Protein AF-A0A5E4MLE7-F1 (afdb_monomer)

Foldseek 3Di:
DDDDPDDPPDDPPPPPPPPPPDDFQCPVPPVVQLVCLVVQNHPALVNCVVVVVDPDDQADPLGHGRGSQCQQVPPPDPDHHHPVNSVVSPDGPD

Secondary structure (DSSP, 8-state):
----------------------PPTTTTS-HHHHHHHHTT-SS-HHHHHHTTS--S--B-TTSSB--HHHHHH-TT-SS---HHHHHHHH----

pLDDT: mean 71.47, std 14.63, range [38.66, 89.62]

Radius of gyration: 26.64 Å; Cα contacts (8 Å, |Δi|>4): 75; chains: 1; bounding box: 31×22×96 Å

Sequence (94 aa):
MESNPNLTVGYIEDDQISPAEHLPAGYNVDWRTLNRLRTGVGRSKDNLKKWGVIQRDTKCDCGDEHTVSHLLICPDCPTTCTTSDLLTVTKKCN

Mean predicted aligned error: 14.86 Å

Solvent-accessible surface area (backbone atoms only — not comparable to full-atom values): 6121 Å² total; per-residue (Å²): 139,86,81,82,94,78,80,81,80,71,78,77,75,82,72,82,75,67,82,82,76,74,73,57,58,48,64,94,42,64,61,66,58,56,51,22,50,75,71,61,64,35,99,20,45,46,51,34,37,75,71,65,77,40,89,69,82,36,57,34,96,84,69,48,67,24,36,51,71,38,63,33,67,43,88,81,48,96,66,79,45,46,72,67,52,59,51,59,41,62,46,69,84,126

Structure (mmCIF, N/CA/C/O backbone):
data_AF-A0A5E4MLE7-F1
#
_entry.id   AF-A0A5E4MLE7-F1
#
loop_
_atom_site.group_PDB
_atom_site.id
_atom_site.type_symbol
_atom_site.label_atom_id
_atom_site.label_alt_id
_atom_site.label_comp_id
_atom_site.label_asym_id
_atom_site.label_entity_id
_atom_site.label_seq_id
_atom_site.pdbx_PDB_ins_code
_atom_site.Cartn_x
_atom_site.Cartn_y
_atom_site.Cartn_z
_atom_site.occupancy
_atom_site.B_iso_or_equiv
_atom_site.auth_seq_id
_atom_site.auth_comp_id
_atom_site.auth_asym_id
_atom_site.auth_atom_id
_atom_si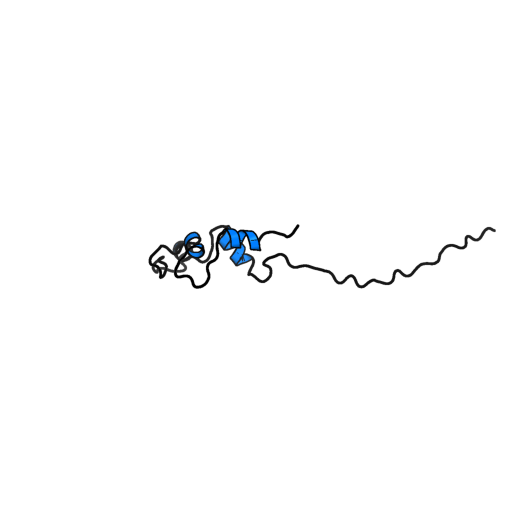te.pdbx_PDB_model_num
ATOM 1 N N . MET A 1 1 ? 15.112 10.294 -80.591 1.00 41.16 1 MET A N 1
ATOM 2 C CA . MET A 1 1 ? 14.148 9.425 -79.885 1.00 41.16 1 MET A CA 1
ATOM 3 C C . MET A 1 1 ? 14.962 8.581 -78.929 1.00 41.16 1 MET A C 1
ATOM 5 O O . MET A 1 1 ? 15.421 7.516 -79.309 1.00 41.16 1 MET A O 1
ATOM 9 N N . GLU A 1 2 ? 15.256 9.115 -77.750 1.00 38.66 2 GLU A N 1
ATOM 10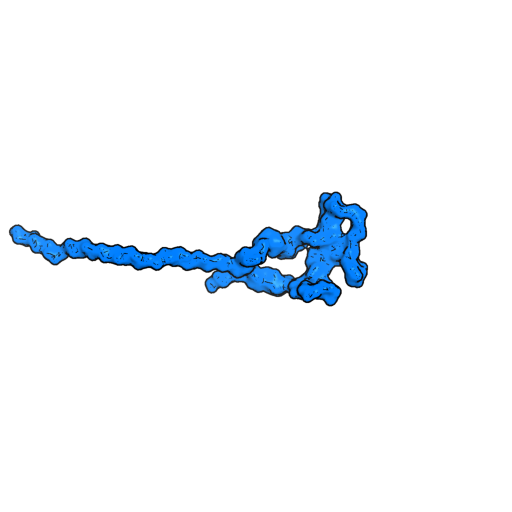 C CA . GLU A 1 2 ? 16.002 8.381 -76.727 1.00 38.66 2 GLU A CA 1
ATOM 11 C C . GLU A 1 2 ? 14.994 7.911 -75.680 1.00 38.66 2 GLU A C 1
ATOM 13 O O . GLU A 1 2 ? 14.406 8.713 -74.957 1.00 38.66 2 GLU A O 1
ATOM 18 N N . SER A 1 3 ? 14.720 6.610 -75.676 1.00 44.12 3 SER A N 1
ATOM 19 C CA . SER A 1 3 ? 13.858 5.955 -74.696 1.00 44.12 3 SER A CA 1
ATOM 20 C C . SER A 1 3 ? 14.734 5.477 -73.539 1.00 44.12 3 SER A C 1
ATOM 22 O O . SER A 1 3 ? 15.563 4.589 -73.714 1.00 44.12 3 SER A O 1
ATOM 24 N N . ASN A 1 4 ? 14.580 6.100 -72.372 1.00 49.72 4 ASN A N 1
ATOM 25 C CA . ASN A 1 4 ? 15.312 5.782 -71.146 1.00 49.72 4 ASN A CA 1
ATOM 26 C C . ASN A 1 4 ? 14.833 4.433 -70.551 1.00 49.72 4 ASN A C 1
ATOM 28 O O . ASN A 1 4 ? 13.644 4.317 -70.243 1.00 49.72 4 ASN A O 1
ATOM 32 N N . PRO A 1 5 ? 15.700 3.417 -70.368 1.00 52.03 5 PRO A N 1
ATOM 33 C CA . PRO A 1 5 ? 15.303 2.086 -69.913 1.00 52.03 5 PRO A CA 1
ATOM 34 C C . PRO A 1 5 ? 15.434 1.927 -68.390 1.00 52.03 5 PRO A C 1
ATOM 36 O O . PRO A 1 5 ? 16.148 1.047 -67.915 1.00 52.03 5 PRO A O 1
ATOM 39 N N . ASN A 1 6 ? 14.777 2.774 -67.597 1.00 51.47 6 ASN A N 1
ATOM 40 C CA . ASN A 1 6 ? 14.794 2.588 -66.144 1.00 51.47 6 ASN A CA 1
ATOM 41 C C . ASN A 1 6 ? 13.479 2.990 -65.478 1.00 51.47 6 ASN A C 1
ATOM 43 O O . ASN A 1 6 ? 13.340 4.075 -64.924 1.00 51.47 6 ASN A O 1
ATOM 47 N N . LEU A 1 7 ? 12.507 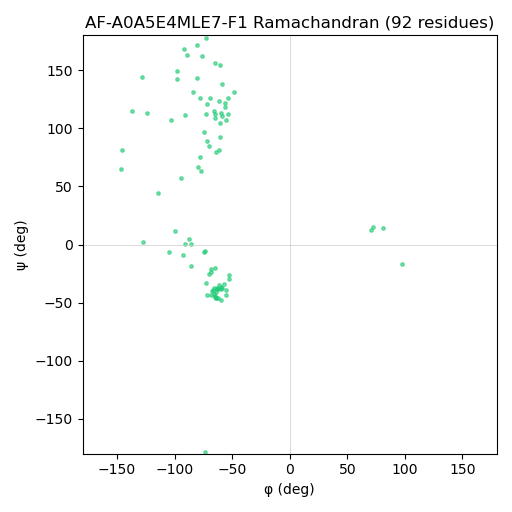2.079 -65.529 1.00 44.69 7 LEU A N 1
ATOM 48 C CA . LEU A 1 7 ? 11.398 2.068 -64.580 1.00 44.69 7 LEU A CA 1
ATOM 49 C C . LEU A 1 7 ? 10.975 0.617 -64.309 1.00 44.69 7 LEU A C 1
ATOM 51 O O . LEU A 1 7 ? 9.879 0.183 -64.648 1.00 44.69 7 LEU A O 1
ATOM 55 N N . THR A 1 8 ? 11.864 -0.169 -63.702 1.00 46.25 8 THR A N 1
ATOM 56 C CA . THR A 1 8 ? 11.412 -1.329 -62.928 1.00 46.25 8 THR A CA 1
ATOM 57 C C . THR A 1 8 ? 10.822 -0.788 -61.637 1.00 46.25 8 THR A C 1
ATOM 59 O O . THR A 1 8 ? 11.546 -0.467 -60.695 1.00 46.25 8 THR A O 1
ATOM 62 N N . VAL A 1 9 ? 9.498 -0.636 -61.626 1.00 47.53 9 VAL A N 1
ATOM 63 C CA . VAL A 1 9 ? 8.712 -0.513 -60.398 1.00 47.53 9 VAL A CA 1
ATOM 64 C C . VAL A 1 9 ? 8.942 -1.806 -59.620 1.00 47.53 9 VAL A C 1
ATOM 66 O O . VAL A 1 9 ? 8.317 -2.829 -59.889 1.00 47.53 9 VAL A O 1
ATOM 69 N N . GLY A 1 10 ? 9.932 -1.784 -58.730 1.00 45.44 10 GLY A N 1
ATOM 70 C CA . GLY A 1 10 ? 10.136 -2.838 -57.753 1.00 45.44 10 GLY A CA 1
ATOM 71 C C . GLY A 1 10 ? 8.945 -2.822 -56.811 1.00 45.44 10 GLY A C 1
ATOM 72 O O . GLY A 1 10 ? 8.726 -1.836 -56.109 1.00 45.44 10 GLY A O 1
ATOM 73 N N . TYR A 1 11 ? 8.158 -3.892 -56.833 1.00 43.53 11 TYR A N 1
ATOM 74 C CA . TYR A 1 11 ? 7.251 -4.203 -55.742 1.00 43.53 11 TYR A CA 1
ATOM 75 C C . TYR A 1 11 ? 8.117 -4.345 -54.489 1.00 43.53 11 TYR A C 1
ATOM 77 O O . TYR A 1 11 ? 8.941 -5.253 -54.407 1.00 43.53 11 TYR A O 1
ATOM 85 N N . ILE A 1 12 ? 7.994 -3.396 -53.563 1.00 60.56 12 ILE A N 1
ATOM 86 C CA . ILE A 1 12 ? 8.507 -3.564 -52.207 1.00 60.56 12 ILE A CA 1
ATOM 87 C C . ILE A 1 12 ? 7.663 -4.703 -51.640 1.00 60.56 12 ILE A C 1
ATOM 89 O O . ILE A 1 12 ? 6.455 -4.541 -51.481 1.00 60.56 12 ILE A O 1
ATOM 93 N N . GLU A 1 13 ? 8.261 -5.881 -51.464 1.00 55.62 13 GLU A N 1
ATOM 94 C CA . GLU A 1 13 ? 7.618 -6.959 -50.721 1.00 55.62 13 GLU A CA 1
ATOM 95 C C . GLU A 1 13 ? 7.294 -6.386 -49.340 1.00 55.62 13 GLU A C 1
ATOM 97 O O . GLU A 1 13 ? 8.194 -5.891 -48.659 1.00 55.62 13 GLU A O 1
ATOM 102 N N . ASP A 1 14 ? 6.001 -6.351 -48.998 1.00 53.78 14 ASP A N 1
ATOM 103 C CA . ASP A 1 14 ? 5.487 -5.932 -47.694 1.00 53.78 14 ASP A CA 1
ATOM 104 C C . ASP A 1 14 ? 6.049 -6.882 -46.635 1.00 53.78 14 ASP A C 1
ATOM 106 O O . ASP A 1 14 ? 5.412 -7.860 -46.224 1.00 53.78 14 ASP A O 1
ATOM 110 N N . ASP A 1 15 ? 7.285 -6.598 -46.232 1.00 59.31 15 ASP A N 1
ATOM 111 C CA . ASP A 1 15 ? 7.939 -7.183 -45.086 1.00 59.31 15 ASP A CA 1
ATOM 112 C C . ASP A 1 15 ? 6.976 -6.951 -43.927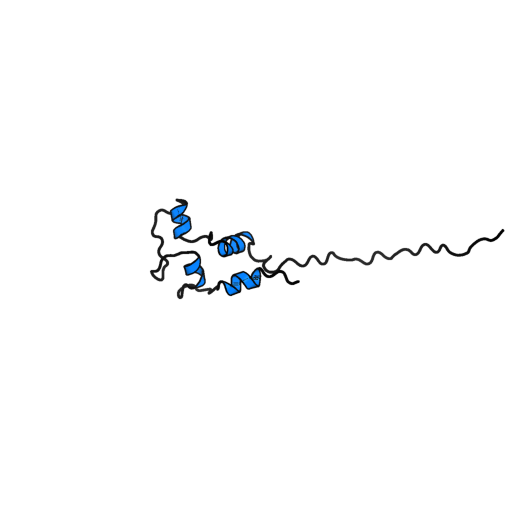 1.00 59.31 15 ASP A C 1
ATOM 114 O O . ASP A 1 15 ? 6.646 -5.814 -43.573 1.00 59.31 15 ASP A O 1
ATOM 118 N N . GLN A 1 16 ? 6.418 -8.051 -43.428 1.00 60.22 16 GLN A N 1
ATOM 119 C CA . GLN A 1 16 ? 5.449 -8.086 -42.347 1.00 60.22 16 GLN A CA 1
ATOM 120 C C . GLN A 1 16 ? 6.131 -7.555 -41.082 1.00 60.22 16 GLN A C 1
ATOM 122 O O . GLN A 1 16 ? 6.559 -8.321 -40.220 1.00 60.22 16 GLN A O 1
ATOM 127 N N . ILE A 1 17 ? 6.246 -6.233 -40.957 1.00 61.84 17 ILE A N 1
ATOM 128 C CA . ILE A 1 17 ? 6.612 -5.568 -39.715 1.00 61.84 17 ILE A CA 1
ATOM 129 C C . ILE A 1 17 ? 5.400 -5.744 -38.808 1.00 61.84 17 ILE A C 1
ATOM 131 O O . ILE A 1 17 ? 4.506 -4.900 -38.742 1.00 61.84 17 ILE A O 1
ATOM 135 N N . SER A 1 18 ? 5.339 -6.886 -38.124 1.00 61.22 18 SER A N 1
ATOM 136 C CA . SER A 1 18 ? 4.470 -7.031 -36.967 1.00 61.22 18 SER A CA 1
ATOM 137 C C . SER A 1 18 ? 4.808 -5.875 -36.027 1.00 61.22 18 SER A C 1
ATOM 139 O O . SER A 1 18 ? 5.994 -5.725 -35.706 1.00 61.22 18 SER A O 1
ATOM 141 N N . PRO A 1 19 ? 3.841 -5.051 -35.590 1.00 59.91 19 PRO A N 1
ATOM 142 C CA . PRO A 1 19 ? 4.121 -4.028 -34.600 1.00 59.91 19 PRO A CA 1
ATOM 143 C C . PRO A 1 19 ? 4.737 -4.706 -33.374 1.00 59.91 19 PRO A C 1
ATOM 145 O O . PRO A 1 19 ? 4.060 -5.430 -32.645 1.00 59.91 19 PRO A O 1
ATOM 148 N N . ALA A 1 20 ? 6.041 -4.520 -33.170 1.00 64.38 20 ALA A N 1
ATOM 149 C CA . ALA A 1 20 ? 6.732 -4.961 -31.968 1.00 64.38 20 ALA A CA 1
ATOM 150 C C . ALA A 1 20 ? 6.397 -3.969 -30.847 1.00 64.38 20 ALA A C 1
ATOM 152 O O . ALA A 1 20 ? 7.246 -3.228 -30.355 1.00 64.38 20 ALA A O 1
ATOM 153 N N . GLU A 1 21 ? 5.113 -3.895 -30.493 1.00 67.56 21 GLU A N 1
ATOM 154 C CA . GLU A 1 21 ? 4.650 -3.121 -29.353 1.00 67.56 21 GLU A CA 1
ATOM 155 C C . GLU A 1 21 ? 5.079 -3.855 -28.083 1.00 67.56 21 GLU A C 1
ATOM 157 O O . GLU A 1 21 ? 4.381 -4.713 -27.541 1.00 67.56 21 GLU A O 1
ATOM 162 N N . HIS A 1 22 ? 6.280 -3.537 -27.607 1.00 66.75 22 HIS A N 1
ATOM 163 C CA . HIS A 1 22 ? 6.715 -3.966 -26.291 1.00 66.75 22 HIS A CA 1
ATOM 164 C C . HIS A 1 22 ? 5.957 -3.162 -25.242 1.00 66.75 22 HIS A C 1
ATOM 166 O O . HIS A 1 22 ? 6.126 -1.950 -25.094 1.00 66.75 22 HIS A O 1
ATOM 172 N N . LEU A 1 23 ? 5.103 -3.862 -24.505 1.00 65.81 23 LEU A N 1
ATOM 173 C CA . LEU A 1 23 ? 4.407 -3.295 -23.366 1.00 65.81 23 LEU A CA 1
ATOM 174 C C . LEU A 1 23 ? 5.437 -2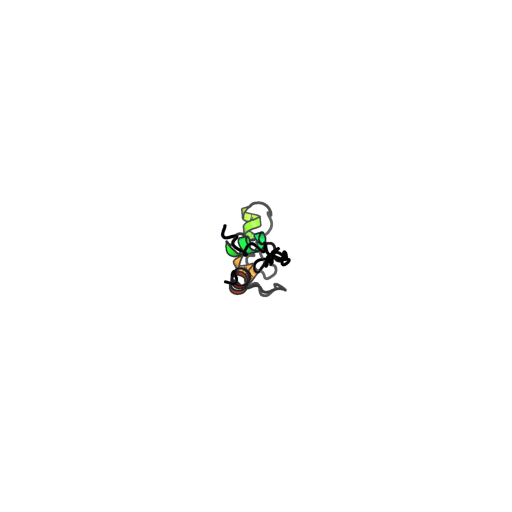.784 -22.343 1.00 65.81 23 LEU A C 1
ATOM 176 O O . LEU A 1 23 ? 6.446 -3.456 -22.103 1.00 65.81 23 LEU A O 1
ATOM 180 N N . PRO A 1 24 ? 5.215 -1.605 -21.735 1.00 63.25 24 PRO A N 1
ATOM 181 C CA . PRO A 1 24 ? 6.154 -1.059 -20.769 1.00 63.25 24 PRO A CA 1
ATOM 182 C C . PRO A 1 24 ? 6.317 -2.007 -19.577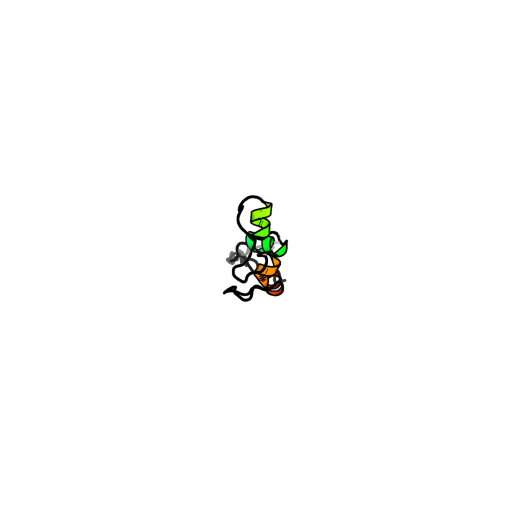 1.00 63.25 24 PRO A C 1
ATOM 184 O O . PRO A 1 24 ? 5.405 -2.770 -19.233 1.00 63.25 24 PRO A O 1
ATOM 187 N N . ALA A 1 25 ? 7.473 -1.920 -18.915 1.00 62.56 25 ALA A N 1
ATOM 188 C CA . ALA A 1 25 ? 7.700 -2.605 -17.651 1.00 62.56 25 ALA A CA 1
ATOM 189 C C . ALA A 1 25 ? 6.521 -2.342 -16.698 1.00 62.56 25 ALA A C 1
ATOM 191 O O . ALA A 1 25 ? 6.033 -1.217 -16.569 1.00 62.56 25 ALA A O 1
ATOM 192 N N . GLY A 1 26 ? 6.004 -3.416 -16.103 1.00 58.84 26 GLY A N 1
ATOM 193 C CA . GLY A 1 26 ? 4.830 -3.340 -15.243 1.00 58.84 26 GLY A CA 1
ATOM 194 C C . GLY A 1 26 ? 3.476 -3.302 -15.958 1.00 58.84 26 GLY A C 1
ATOM 195 O O . GLY A 1 26 ? 2.481 -3.033 -15.302 1.00 58.84 26 GLY A O 1
ATOM 196 N N . TYR A 1 27 ? 3.373 -3.617 -17.252 1.00 64.31 27 TYR A N 1
ATOM 197 C CA . TYR A 1 27 ? 2.059 -3.782 -17.897 1.00 64.31 27 TYR A CA 1
ATOM 198 C C . TYR A 1 27 ? 1.191 -4.873 -17.247 1.00 64.31 27 TYR A C 1
ATOM 200 O O . TYR A 1 27 ? -0.019 -4.710 -17.115 1.00 64.31 27 TYR A O 1
ATOM 208 N N . ASN A 1 28 ? 1.813 -5.971 -16.808 1.00 66.94 28 ASN A N 1
ATOM 209 C CA . ASN A 1 28 ? 1.118 -7.055 -16.108 1.00 66.94 28 ASN A CA 1
ATOM 210 C C . ASN A 1 28 ? 0.755 -6.705 -14.656 1.00 66.94 28 ASN A C 1
ATOM 212 O O . ASN A 1 28 ? 0.067 -7.486 -14.002 1.00 66.94 28 ASN A O 1
ATOM 216 N N . VAL A 1 29 ? 1.203 -5.555 -14.139 1.00 65.75 29 VAL A N 1
ATOM 217 C CA . VAL A 1 29 ? 0.679 -5.012 -12.885 1.00 65.75 29 VAL A CA 1
ATOM 218 C C . VAL A 1 29 ? -0.369 -3.960 -13.216 1.00 65.75 29 VAL A C 1
ATOM 220 O O . VAL A 1 29 ? -0.226 -3.204 -14.173 1.00 65.75 29 VAL A O 1
ATOM 223 N N . ASP A 1 30 ? -1.446 -3.885 -12.432 1.00 72.69 30 ASP A N 1
ATOM 224 C CA . ASP A 1 30 ? -2.421 -2.812 -12.612 1.00 72.69 30 ASP A CA 1
ATOM 225 C C . ASP A 1 30 ? -1.710 -1.467 -12.397 1.00 72.69 30 ASP A C 1
ATOM 227 O O . ASP A 1 30 ? -1.396 -1.072 -11.270 1.00 72.69 30 ASP A O 1
ATOM 231 N N . TRP A 1 31 ? -1.432 -0.765 -13.496 1.00 70.81 31 TRP A N 1
ATOM 232 C CA . TRP A 1 31 ? -0.707 0.505 -13.530 1.00 70.81 31 TRP A CA 1
ATOM 233 C C . TRP A 1 31 ? -1.311 1.547 -12.577 1.00 70.81 31 TRP A C 1
ATOM 235 O O . TRP A 1 31 ? -0.612 2.438 -12.085 1.00 70.81 31 TRP A O 1
ATOM 245 N N . ARG A 1 32 ? -2.614 1.433 -12.274 1.00 73.25 32 ARG A N 1
ATOM 246 C CA . ARG A 1 32 ? -3.316 2.281 -11.302 1.00 73.25 32 ARG A CA 1
ATOM 247 C C . ARG A 1 32 ? -2.838 1.992 -9.889 1.00 73.25 32 ARG A C 1
ATOM 249 O O . ARG A 1 32 ? -2.616 2.925 -9.123 1.00 73.25 32 ARG A O 1
ATOM 256 N N . THR A 1 33 ? -2.678 0.719 -9.549 1.00 72.62 33 THR A N 1
ATOM 257 C CA . THR A 1 33 ? -2.191 0.269 -8.242 1.00 72.62 33 THR A CA 1
ATOM 258 C C . THR A 1 33 ? -0.750 0.721 -8.025 1.00 72.62 33 THR A C 1
ATOM 260 O O . THR A 1 33 ? -0.449 1.320 -6.993 1.00 72.62 33 THR A O 1
ATOM 263 N N . LEU A 1 34 ? 0.109 0.566 -9.034 1.00 73.81 34 LEU A N 1
ATOM 264 C CA . LEU A 1 34 ? 1.498 1.029 -8.979 1.00 73.81 34 LEU A CA 1
ATOM 265 C C . LEU A 1 34 ? 1.595 2.554 -8.809 1.00 73.81 34 LEU A C 1
ATOM 267 O O . LEU A 1 34 ? 2.310 3.045 -7.935 1.00 73.81 34 LEU A O 1
ATOM 271 N N . ASN A 1 35 ? 0.817 3.320 -9.582 1.00 77.88 35 ASN A N 1
ATOM 272 C CA . ASN A 1 35 ? 0.786 4.778 -9.448 1.00 77.88 35 ASN A CA 1
ATOM 273 C C . ASN A 1 35 ? 0.263 5.241 -8.087 1.00 77.88 35 ASN A C 1
ATOM 275 O O . ASN A 1 35 ? 0.790 6.202 -7.536 1.00 77.88 35 ASN A O 1
ATOM 279 N N . ARG A 1 36 ? -0.745 4.561 -7.534 1.00 75.44 36 ARG A N 1
ATOM 280 C CA . ARG A 1 36 ? -1.284 4.863 -6.202 1.00 75.44 36 ARG A CA 1
ATOM 281 C C . ARG A 1 36 ? -0.261 4.624 -5.100 1.00 75.44 36 ARG A C 1
ATOM 283 O O . ARG A 1 36 ? -0.166 5.439 -4.188 1.00 75.44 36 ARG A O 1
ATOM 290 N N . LEU A 1 37 ? 0.509 3.540 -5.186 1.00 76.75 37 LEU A N 1
ATOM 291 C CA . LEU A 1 37 ? 1.595 3.279 -4.241 1.00 76.75 37 LEU A CA 1
ATOM 292 C C . LEU A 1 37 ? 2.694 4.340 -4.365 1.00 76.75 37 LEU A C 1
ATOM 294 O O . LEU A 1 37 ? 3.103 4.906 -3.356 1.00 76.75 37 LEU A O 1
ATOM 298 N N . ARG A 1 38 ? 3.086 4.705 -5.594 1.00 76.06 38 ARG A N 1
ATOM 299 C CA . ARG A 1 38 ? 4.092 5.751 -5.846 1.00 76.06 38 ARG A CA 1
ATOM 300 C C . ARG A 1 38 ? 3.698 7.119 -5.285 1.00 76.06 38 ARG A C 1
ATOM 302 O O . ARG A 1 38 ? 4.558 7.848 -4.806 1.00 76.06 38 ARG A O 1
ATOM 309 N N . THR A 1 39 ? 2.422 7.493 -5.366 1.00 79.00 39 THR A N 1
ATOM 310 C CA . THR A 1 39 ? 1.937 8.782 -4.846 1.00 79.00 39 THR A CA 1
ATOM 311 C C . THR A 1 39 ? 1.573 8.744 -3.362 1.00 79.00 39 THR A C 1
ATOM 313 O O . THR A 1 39 ? 1.137 9.760 -2.828 1.00 79.00 39 THR A O 1
ATOM 316 N N . GLY A 1 40 ? 1.729 7.599 -2.686 1.00 76.25 40 GLY A N 1
ATOM 317 C CA . GLY A 1 40 ? 1.350 7.451 -1.279 1.00 76.25 40 GLY A CA 1
ATOM 318 C C . GLY A 1 40 ? -0.166 7.411 -1.044 1.00 76.25 40 GLY A C 1
AT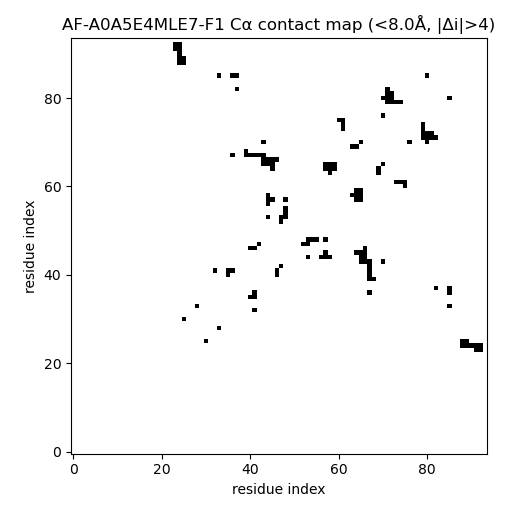OM 319 O O . GLY A 1 40 ? -0.617 7.551 0.089 1.00 76.25 40 GLY A O 1
ATOM 320 N N . VAL A 1 41 ? -0.970 7.202 -2.094 1.00 78.31 41 VAL A N 1
ATOM 321 C CA . VAL A 1 41 ? -2.445 7.139 -2.043 1.00 78.31 41 VAL A CA 1
ATOM 322 C C . VAL A 1 41 ? -2.940 5.731 -2.406 1.00 78.31 41 VAL A C 1
ATOM 324 O O . VAL A 1 41 ? -3.853 5.533 -3.216 1.00 78.31 41 VAL A O 1
ATOM 327 N N . GLY A 1 42 ? -2.271 4.728 -1.835 1.00 79.62 42 GLY A N 1
ATOM 328 C CA . GLY A 1 42 ? -2.609 3.309 -1.936 1.00 79.62 42 GLY A CA 1
ATOM 329 C C . GLY A 1 42 ? -3.853 2.913 -1.133 1.00 79.62 42 GLY A C 1
ATOM 330 O O . GLY A 1 42 ? -4.452 3.717 -0.419 1.00 79.62 42 GLY A O 1
ATOM 331 N N . ARG A 1 43 ? -4.243 1.634 -1.225 1.00 80.81 43 ARG A N 1
ATOM 332 C CA . ARG A 1 43 ? -5.318 1.047 -0.401 1.00 80.81 43 ARG A CA 1
ATOM 333 C C . ARG A 1 43 ? -4.807 0.694 1.001 1.00 80.81 43 ARG A C 1
ATOM 335 O O . ARG A 1 43 ? -4.725 -0.473 1.362 1.00 80.81 43 ARG A O 1
ATOM 342 N N . SER A 1 44 ? -4.460 1.702 1.786 1.00 87.81 44 SER A N 1
ATOM 343 C CA . SER A 1 44 ? -4.056 1.554 3.185 1.00 87.81 44 SER A CA 1
ATOM 344 C C . SER A 1 44 ? -5.233 1.836 4.135 1.00 87.81 44 SER A C 1
ATOM 346 O O . SER A 1 44 ? -6.136 2.595 3.778 1.00 87.81 44 SER A O 1
ATOM 348 N N . LYS A 1 45 ? -5.292 1.203 5.321 1.00 87.75 45 LYS A N 1
ATOM 349 C CA . LYS A 1 45 ? -6.420 1.371 6.258 1.00 87.75 45 LYS A CA 1
ATOM 350 C C . LYS A 1 45 ? -6.555 2.829 6.715 1.00 87.75 45 LYS A C 1
ATOM 352 O O . LYS A 1 45 ? -7.682 3.296 6.848 1.00 87.75 45 LYS A O 1
ATOM 357 N N . ASP A 1 46 ? -5.451 3.564 6.880 1.00 89.00 46 ASP A N 1
ATOM 358 C CA . ASP A 1 46 ? -5.477 5.005 7.180 1.00 89.00 46 ASP A CA 1
ATOM 359 C C . ASP A 1 46 ? -6.202 5.805 6.083 1.00 89.00 46 ASP A C 1
ATOM 361 O O . ASP A 1 46 ? -7.127 6.562 6.379 1.00 89.00 46 ASP A O 1
ATOM 365 N N . ASN A 1 47 ? -5.874 5.556 4.810 1.00 86.31 47 ASN A N 1
ATOM 366 C CA . ASN A 1 47 ? -6.539 6.187 3.677 1.00 86.31 47 ASN A CA 1
ATOM 367 C C . ASN A 1 47 ? -8.009 5.765 3.620 1.00 86.31 47 ASN A C 1
ATOM 369 O O . ASN A 1 47 ? -8.890 6.609 3.496 1.00 86.31 47 ASN A O 1
ATOM 373 N N . LEU A 1 48 ? -8.308 4.473 3.764 1.00 88.12 48 LEU A N 1
ATOM 374 C CA . LEU A 1 48 ? -9.688 3.982 3.752 1.00 88.12 48 LEU A CA 1
ATOM 375 C C . LEU A 1 48 ? -10.535 4.612 4.866 1.00 88.12 48 LEU A C 1
ATOM 377 O O . LEU A 1 48 ? -11.706 4.906 4.633 1.00 88.12 48 LEU A O 1
ATOM 381 N N . LYS A 1 49 ? -9.958 4.857 6.048 1.00 89.12 49 LYS A N 1
ATOM 382 C CA . LYS A 1 49 ? -10.637 5.554 7.144 1.00 89.12 49 LYS A CA 1
ATOM 383 C C . LYS A 1 49 ? -10.799 7.044 6.857 1.00 89.12 49 LYS A C 1
ATOM 385 O O . LYS A 1 49 ? -11.890 7.574 7.041 1.00 89.12 49 LYS A O 1
ATOM 390 N N . LYS A 1 50 ? -9.759 7.702 6.334 1.00 87.38 50 LYS A N 1
ATOM 391 C CA . LYS A 1 50 ? -9.801 9.109 5.898 1.00 87.38 50 LYS A CA 1
ATOM 392 C C . LYS A 1 50 ? -10.909 9.361 4.872 1.00 87.38 50 LYS A C 1
ATOM 394 O O . LYS A 1 50 ? -11.580 10.383 4.941 1.00 87.38 50 LYS A O 1
ATOM 399 N N . TRP A 1 51 ? -11.117 8.423 3.950 1.00 88.81 51 TRP A N 1
ATOM 400 C CA . TRP A 1 51 ? -12.164 8.490 2.925 1.00 88.81 51 TRP A CA 1
ATOM 401 C C . TRP A 1 51 ? -13.519 7.920 3.381 1.00 88.81 51 TRP A C 1
ATOM 403 O O . TRP A 1 51 ? -14.436 7.827 2.571 1.00 88.81 51 TRP A O 1
ATOM 413 N N . GLY A 1 52 ? -13.662 7.516 4.648 1.00 88.88 52 GLY A N 1
ATOM 414 C CA . GLY A 1 52 ? -14.921 7.007 5.203 1.00 88.88 52 GLY A CA 1
ATOM 415 C C . GLY A 1 52 ? -15.354 5.629 4.687 1.00 88.88 52 GLY A C 1
ATOM 416 O O . GLY A 1 52 ? -16.485 5.219 4.923 1.00 88.88 52 GLY A O 1
ATOM 417 N N . VAL A 1 53 ? -14.470 4.894 4.003 1.00 88.69 53 VAL A N 1
ATOM 418 C CA . VAL A 1 53 ? -14.743 3.538 3.490 1.00 88.69 53 VAL A CA 1
ATOM 419 C C . VAL A 1 53 ? -14.776 2.518 4.627 1.00 88.69 53 VAL A C 1
ATOM 421 O O . VAL A 1 53 ? -15.518 1.539 4.574 1.00 88.69 53 VAL A O 1
ATOM 424 N N . ILE A 1 54 ? -13.964 2.733 5.664 1.00 88.31 54 ILE A N 1
ATOM 425 C CA . ILE A 1 54 ? -13.968 1.923 6.883 1.00 88.31 54 ILE A CA 1
ATOM 426 C C . ILE A 1 54 ? -14.086 2.824 8.113 1.00 88.31 54 ILE A C 1
ATOM 428 O O . ILE A 1 54 ? -13.504 3.902 8.158 1.00 88.31 54 ILE A O 1
ATOM 432 N N . GLN A 1 55 ? -14.805 2.357 9.134 1.00 86.81 55 GLN A N 1
ATOM 433 C CA . GLN A 1 55 ? -14.895 3.027 10.445 1.00 86.81 55 GLN A CA 1
ATOM 434 C C . GLN A 1 55 ? -14.075 2.319 11.537 1.00 86.81 55 GLN A C 1
ATOM 436 O O . GLN A 1 55 ? -13.941 2.816 12.652 1.00 86.81 55 GLN A O 1
ATOM 441 N N . ARG A 1 56 ? -13.522 1.153 11.199 1.00 85.00 56 ARG A N 1
ATOM 442 C CA . ARG A 1 56 ? -12.711 0.293 12.067 1.00 85.00 56 ARG A CA 1
ATOM 443 C C . ARG A 1 56 ? -11.308 0.870 12.300 1.00 85.00 56 ARG A C 1
ATOM 445 O O . ARG A 1 56 ? -10.993 1.993 11.891 1.00 85.00 56 ARG A O 1
ATOM 452 N N . ASP A 1 57 ? -10.497 0.139 13.051 1.00 86.62 57 ASP A N 1
ATOM 453 C CA . ASP A 1 57 ? -9.138 0.542 13.367 1.00 86.62 57 ASP A CA 1
ATOM 454 C C . ASP A 1 57 ? -8.242 0.587 12.119 1.00 86.62 57 ASP A C 1
ATOM 456 O O . ASP A 1 57 ? -8.502 -0.022 11.078 1.00 86.62 57 ASP A O 1
ATOM 460 N N . THR A 1 58 ? -7.189 1.390 12.216 1.00 88.38 58 THR A N 1
ATOM 461 C CA . THR A 1 58 ? -6.200 1.594 11.153 1.00 88.38 58 THR A CA 1
ATOM 462 C C . THR A 1 58 ? -4.947 0.768 11.382 1.00 88.38 58 THR A C 1
ATOM 464 O O . THR A 1 58 ? -3.949 0.995 10.706 1.00 88.38 58 THR A O 1
ATOM 467 N N . LYS A 1 59 ? -4.976 -0.181 12.323 1.00 89.62 59 LYS A N 1
ATOM 468 C CA . LYS A 1 59 ? -3.808 -0.980 12.674 1.00 89.62 59 LYS A CA 1
ATOM 469 C C . LYS A 1 59 ? -3.606 -2.118 11.687 1.00 89.62 59 LYS A C 1
ATOM 471 O O . LYS A 1 59 ? -4.561 -2.693 11.166 1.00 89.62 59 LYS A O 1
ATOM 476 N N . CYS A 1 60 ? -2.355 -2.408 11.392 1.00 87.38 60 CYS A N 1
ATOM 477 C CA . CYS A 1 60 ? -1.918 -3.613 10.722 1.00 87.38 60 CYS A CA 1
ATOM 478 C C . CYS A 1 60 ? -1.948 -4.777 11.717 1.00 87.38 60 CYS A C 1
ATOM 480 O O . CYS A 1 60 ? -1.972 -4.561 12.930 1.00 87.38 60 CYS A O 1
ATOM 482 N N . ASP A 1 61 ? -1.930 -6.003 11.210 1.00 86.06 61 ASP A N 1
ATOM 483 C CA . ASP A 1 61 ? -1.980 -7.197 12.057 1.00 86.06 61 ASP A CA 1
ATOM 484 C C . ASP A 1 61 ? -0.686 -7.351 12.884 1.00 86.06 61 ASP A C 1
ATOM 486 O O . ASP A 1 61 ? -0.719 -7.912 13.976 1.00 86.06 61 ASP A O 1
ATOM 490 N N . CYS A 1 62 ? 0.410 -6.722 12.437 1.00 85.75 62 CYS A N 1
ATOM 491 C CA . CYS A 1 62 ? 1.663 -6.582 13.185 1.00 85.75 62 CYS A CA 1
ATOM 492 C C . CYS A 1 62 ? 1.598 -5.565 14.346 1.00 85.75 62 CYS A C 1
ATOM 494 O O . CYS A 1 62 ? 2.564 -5.399 15.086 1.00 85.75 62 CYS A O 1
ATOM 496 N N . GLY A 1 63 ? 0.483 -4.839 14.494 1.00 84.75 63 GLY A N 1
ATOM 497 C CA . GLY A 1 63 ? 0.236 -3.876 15.574 1.00 84.75 63 GLY A CA 1
ATOM 498 C C . GLY A 1 63 ? 0.514 -2.402 15.249 1.00 84.75 63 GLY A C 1
ATOM 499 O O . GLY A 1 63 ? -0.015 -1.533 15.950 1.00 84.75 63 GLY A O 1
ATOM 500 N N . ASP A 1 64 ? 1.265 -2.110 14.183 1.00 87.25 64 ASP A N 1
ATOM 501 C CA . ASP A 1 64 ? 1.576 -0.744 13.726 1.00 87.25 64 ASP A CA 1
ATOM 502 C C . ASP A 1 64 ? 0.438 -0.110 12.915 1.00 87.25 64 ASP A C 1
ATOM 504 O O . ASP A 1 64 ? -0.528 -0.769 12.540 1.00 87.25 64 ASP A O 1
ATOM 508 N N . GLU A 1 65 ? 0.530 1.182 12.593 1.00 87.88 65 GLU A N 1
ATOM 509 C CA . GLU A 1 65 ? -0.430 1.811 11.684 1.00 87.88 65 GLU A CA 1
ATOM 510 C C . GLU A 1 65 ? -0.266 1.308 10.245 1.00 87.88 65 GLU A C 1
ATOM 512 O O . GLU A 1 65 ? 0.793 1.418 9.627 1.00 87.88 65 GLU A O 1
ATOM 517 N N . HIS A 1 66 ? -1.363 0.826 9.665 1.00 88.88 66 HIS A N 1
ATOM 518 C CA . HIS A 1 66 ? -1.423 0.360 8.289 1.00 88.88 66 HIS A CA 1
ATOM 519 C C . HIS A 1 66 ? -1.501 1.550 7.323 1.00 88.88 66 HIS A C 1
ATOM 521 O O . HIS A 1 66 ? -2.553 1.850 6.745 1.00 88.88 66 HIS A O 1
ATOM 527 N N . THR A 1 67 ? -0.355 2.204 7.149 1.00 87.69 67 THR A N 1
ATOM 528 C CA . THR A 1 67 ? -0.087 3.263 6.168 1.00 87.69 67 THR A CA 1
ATOM 529 C C . THR A 1 67 ? 0.478 2.698 4.864 1.00 87.69 67 THR A C 1
ATOM 531 O O . THR A 1 67 ? 0.866 1.531 4.789 1.00 87.69 67 THR A O 1
ATOM 534 N N . VAL A 1 68 ? 0.548 3.520 3.810 1.00 84.56 68 VAL A N 1
ATOM 535 C CA . VAL A 1 68 ? 1.189 3.113 2.544 1.00 84.56 68 VAL A CA 1
ATOM 536 C C . VAL A 1 68 ? 2.677 2.823 2.728 1.00 84.56 68 VAL A C 1
ATOM 538 O O . VAL A 1 68 ? 3.177 1.870 2.145 1.00 84.56 68 VAL A O 1
ATOM 541 N N . SER A 1 69 ? 3.378 3.585 3.568 1.00 83.44 69 SER A N 1
ATOM 542 C CA . SER A 1 69 ? 4.782 3.308 3.887 1.00 83.44 69 SER A CA 1
ATOM 543 C C . SER A 1 69 ? 4.929 1.993 4.646 1.00 83.44 69 SER A C 1
ATOM 545 O O . SER A 1 69 ? 5.804 1.198 4.323 1.00 83.44 69 SER A O 1
ATOM 547 N N . HIS A 1 70 ? 4.040 1.740 5.613 1.00 85.81 70 HIS A N 1
ATOM 548 C CA . HIS A 1 70 ? 4.043 0.500 6.382 1.00 85.81 70 HIS A CA 1
ATOM 549 C C . HIS A 1 70 ? 3.793 -0.731 5.501 1.00 85.81 70 HIS A C 1
ATOM 551 O O . HIS A 1 70 ? 4.470 -1.738 5.667 1.00 85.81 70 HIS A O 1
ATOM 557 N N .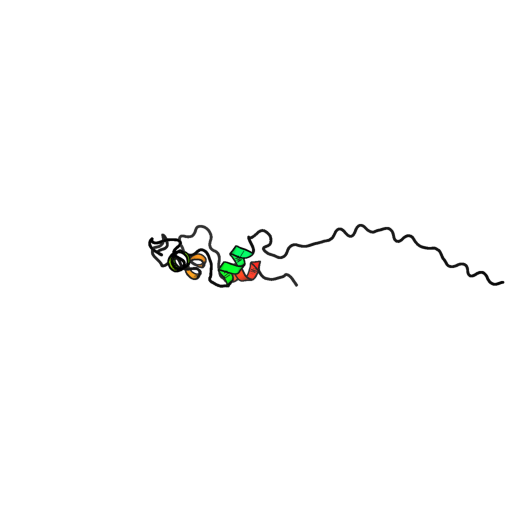 LEU A 1 71 ? 2.904 -0.638 4.505 1.00 80.94 71 LEU A N 1
ATOM 558 C CA . LEU A 1 71 ? 2.676 -1.711 3.526 1.00 80.94 71 LEU A CA 1
ATOM 559 C C . LEU A 1 71 ? 3.963 -2.192 2.831 1.00 80.94 71 LEU A C 1
ATOM 561 O O . LEU A 1 71 ? 4.035 -3.355 2.445 1.00 80.94 71 LEU A O 1
ATOM 565 N N . LEU A 1 72 ? 4.962 -1.319 2.672 1.00 81.31 72 LEU A N 1
ATOM 566 C CA . LEU A 1 72 ? 6.220 -1.638 1.989 1.00 81.31 72 LEU A CA 1
ATOM 567 C C . LEU A 1 72 ? 7.271 -2.291 2.902 1.00 81.31 72 LEU A C 1
ATOM 569 O O . LEU A 1 72 ? 8.226 -2.894 2.419 1.00 81.31 72 LEU A O 1
ATOM 573 N N . ILE A 1 73 ? 7.121 -2.157 4.221 1.00 83.31 73 ILE A N 1
ATOM 574 C CA . ILE A 1 73 ? 8.135 -2.577 5.205 1.00 83.31 73 ILE A CA 1
ATOM 575 C C . ILE A 1 73 ? 7.584 -3.503 6.293 1.00 83.31 73 ILE A C 1
ATOM 577 O O . ILE A 1 73 ? 8.313 -3.860 7.213 1.00 83.31 73 ILE A O 1
ATOM 581 N N . CYS A 1 74 ? 6.301 -3.859 6.224 1.00 84.69 74 CYS A N 1
ATOM 582 C CA . CYS A 1 74 ? 5.646 -4.671 7.238 1.00 84.69 74 CYS A CA 1
ATOM 583 C C . CYS A 1 74 ? 6.328 -6.052 7.342 1.00 84.69 74 CYS A C 1
ATOM 585 O O . CYS A 1 74 ? 6.388 -6.763 6.334 1.00 84.69 74 CYS A O 1
ATOM 587 N N . PRO A 1 75 ? 6.819 -6.449 8.532 1.00 81.75 75 PRO A N 1
ATOM 588 C CA . PRO A 1 75 ? 7.538 -7.711 8.716 1.00 81.75 75 PRO A CA 1
ATOM 589 C C . PRO A 1 75 ? 6.628 -8.939 8.590 1.00 81.75 75 PRO A C 1
ATOM 591 O O . PRO A 1 75 ? 7.095 -10.006 8.204 1.00 81.75 75 PRO A O 1
ATOM 594 N N . ASP A 1 76 ? 5.332 -8.771 8.861 1.00 82.88 76 ASP A N 1
ATOM 595 C CA . ASP A 1 76 ? 4.336 -9.847 8.819 1.00 82.88 76 ASP A CA 1
ATOM 596 C C . ASP A 1 76 ? 3.672 -9.984 7.440 1.00 82.88 76 ASP A C 1
ATOM 598 O O . ASP A 1 76 ? 2.795 -10.826 7.235 1.00 82.88 76 ASP A O 1
ATOM 602 N N . CYS A 1 77 ? 4.066 -9.152 6.470 1.00 76.69 77 CYS A N 1
ATOM 603 C CA . CYS A 1 77 ? 3.530 -9.231 5.122 1.00 76.69 77 CYS A CA 1
ATOM 604 C C . CYS A 1 77 ? 4.194 -10.397 4.363 1.00 76.69 77 CYS A C 1
ATOM 606 O O . CYS A 1 77 ? 5.420 -10.426 4.247 1.00 76.69 77 CYS A O 1
ATOM 608 N N . PRO A 1 78 ? 3.421 -11.335 3.780 1.00 73.19 78 PRO A N 1
ATOM 609 C CA . PRO A 1 78 ? 3.973 -12.495 3.071 1.00 73.19 78 PRO A CA 1
ATOM 610 C C . PRO A 1 78 ? 4.768 -12.114 1.815 1.00 73.19 78 PRO A C 1
ATOM 612 O O . PRO A 1 78 ? 5.583 -12.893 1.327 1.00 73.19 78 PRO A O 1
ATOM 615 N N . THR A 1 79 ? 4.528 -10.916 1.284 1.00 68.69 79 THR A N 1
ATOM 616 C CA . THR A 1 79 ? 5.247 -10.346 0.146 1.00 68.69 79 THR A CA 1
ATOM 617 C C . THR A 1 79 ? 5.833 -9.005 0.548 1.00 68.69 79 THR A C 1
ATOM 619 O O . THR A 1 79 ? 5.092 -8.047 0.780 1.00 68.69 79 THR A O 1
ATOM 622 N N . THR A 1 80 ? 7.158 -8.927 0.599 1.00 65.69 80 THR A N 1
ATOM 623 C CA . THR A 1 80 ? 7.880 -7.678 0.823 1.00 65.69 80 THR A CA 1
ATOM 624 C C . THR A 1 80 ? 8.030 -6.940 -0.505 1.00 65.69 80 THR A C 1
ATOM 626 O O . THR A 1 80 ? 8.384 -7.520 -1.529 1.00 65.69 80 THR A O 1
ATOM 629 N N . CYS A 1 81 ? 7.697 -5.652 -0.515 1.00 68.94 81 CYS A N 1
ATOM 630 C CA . CYS A 1 81 ? 7.839 -4.794 -1.685 1.00 68.94 81 CYS A CA 1
ATOM 631 C C . CYS A 1 81 ? 8.406 -3.466 -1.214 1.00 68.94 81 CYS A C 1
ATOM 633 O O . CYS A 1 81 ? 7.760 -2.754 -0.457 1.00 68.94 81 CYS A O 1
ATOM 635 N N . THR A 1 82 ? 9.617 -3.131 -1.637 1.00 75.69 82 THR A N 1
ATOM 636 C CA . THR A 1 82 ? 10.286 -1.898 -1.234 1.00 75.69 82 THR A CA 1
ATOM 637 C C . THR A 1 82 ? 9.958 -0.749 -2.183 1.00 75.69 82 THR A C 1
ATOM 639 O O . THR A 1 82 ? 9.545 -0.933 -3.329 1.00 75.69 82 THR A O 1
ATOM 642 N N . THR A 1 83 ? 10.221 0.482 -1.744 1.00 75.69 83 THR A N 1
ATOM 643 C CA . THR A 1 83 ? 10.150 1.658 -2.624 1.00 75.69 83 THR A CA 1
ATOM 644 C C . THR A 1 83 ? 11.064 1.514 -3.847 1.00 75.69 83 THR A C 1
ATOM 646 O O . THR A 1 83 ? 10.713 1.963 -4.936 1.00 75.69 83 THR A O 1
ATOM 649 N N . SER A 1 84 ? 12.217 0.854 -3.699 1.00 74.25 84 SER A N 1
ATOM 650 C CA . SER A 1 84 ? 13.128 0.562 -4.811 1.00 74.25 84 SER A CA 1
ATOM 651 C C . SER A 1 84 ? 12.510 -0.399 -5.823 1.00 74.25 84 SER A C 1
ATOM 653 O O . SER A 1 84 ? 12.684 -0.207 -7.028 1.00 74.25 84 SER A O 1
ATOM 655 N N . ASP A 1 85 ? 11.736 -1.381 -5.358 1.00 74.12 85 ASP A N 1
ATOM 656 C CA . ASP A 1 85 ? 11.002 -2.293 -6.237 1.00 74.12 85 ASP A CA 1
ATOM 657 C C . ASP A 1 85 ? 9.958 -1.518 -7.038 1.00 74.12 85 ASP A C 1
ATOM 659 O O . ASP A 1 85 ? 9.945 -1.624 -8.263 1.00 74.12 85 ASP A O 1
ATOM 663 N N . LEU A 1 86 ? 9.186 -0.634 -6.386 1.00 72.31 86 LEU A N 1
ATOM 664 C CA . LEU A 1 86 ? 8.226 0.251 -7.063 1.00 72.31 86 LEU A CA 1
ATOM 665 C C . LEU A 1 86 ? 8.889 1.088 -8.165 1.00 72.31 86 LEU A C 1
ATOM 667 O O . LEU A 1 86 ? 8.345 1.207 -9.261 1.00 72.31 86 LEU A O 1
ATOM 671 N N . LEU A 1 87 ? 10.073 1.649 -7.900 1.00 74.56 87 LEU A N 1
ATOM 672 C CA . LEU A 1 87 ? 10.818 2.434 -8.887 1.00 74.56 87 LEU A CA 1
ATOM 673 C C . LEU A 1 87 ? 11.307 1.571 -10.054 1.00 74.56 87 LEU A C 1
ATOM 675 O O . LE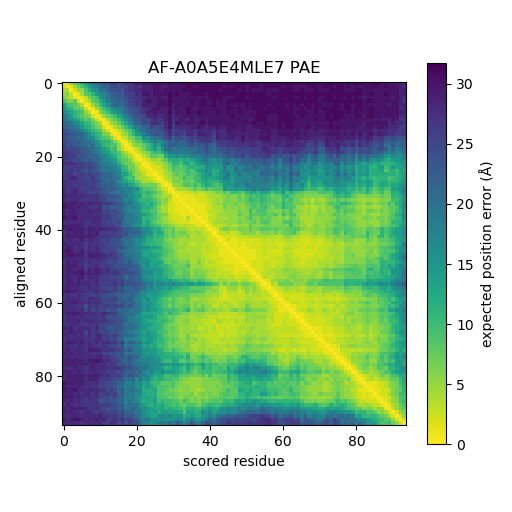U A 1 87 ? 11.249 2.010 -11.204 1.00 74.56 87 LEU A O 1
ATOM 679 N N . THR A 1 88 ? 11.748 0.345 -9.778 1.00 69.69 88 THR A N 1
ATOM 680 C CA . THR A 1 88 ? 12.300 -0.573 -10.784 1.00 69.69 88 THR A CA 1
ATOM 681 C C . THR A 1 88 ? 11.236 -1.032 -11.774 1.00 69.69 88 THR A C 1
ATOM 683 O O . THR A 1 88 ? 11.501 -1.019 -12.973 1.00 69.69 88 THR A O 1
ATOM 686 N N . VAL A 1 89 ? 10.011 -1.324 -11.318 1.00 65.06 89 VAL A N 1
ATOM 687 C CA . VAL A 1 89 ? 8.914 -1.691 -12.237 1.00 65.06 89 VAL A CA 1
ATOM 688 C C . VAL A 1 89 ? 8.462 -0.511 -13.105 1.00 65.06 89 VAL A C 1
ATOM 690 O O . VAL A 1 89 ? 7.909 -0.717 -14.177 1.00 65.06 89 VAL A O 1
ATOM 693 N N . THR A 1 90 ? 8.694 0.730 -12.661 1.00 58.50 90 THR A N 1
ATOM 694 C CA . THR A 1 90 ? 8.296 1.947 -13.396 1.00 58.50 90 THR A CA 1
ATOM 695 C C . THR A 1 90 ? 9.368 2.525 -14.317 1.00 58.50 90 THR A C 1
ATOM 697 O O . THR A 1 90 ? 9.068 3.454 -15.073 1.00 58.50 90 THR A O 1
ATOM 700 N N . LYS A 1 91 ? 10.614 2.030 -14.274 1.00 57.72 91 LYS A N 1
ATOM 701 C CA . LYS A 1 91 ? 11.642 2.479 -15.217 1.00 57.72 91 LYS A CA 1
ATOM 702 C C . LYS A 1 91 ? 11.220 2.042 -16.617 1.00 57.72 91 LYS A C 1
ATOM 704 O O . LYS A 1 91 ? 11.207 0.855 -16.925 1.00 57.72 91 LYS A O 1
ATOM 709 N N . LYS A 1 92 ? 10.897 3.013 -17.476 1.00 49.50 92 LYS A N 1
ATOM 710 C CA . LYS A 1 92 ? 10.916 2.779 -18.920 1.00 49.50 92 LYS A CA 1
ATOM 711 C C . LYS A 1 92 ? 12.323 2.290 -19.266 1.00 49.50 92 LYS A C 1
ATOM 713 O O . LYS A 1 92 ? 13.292 2.977 -18.946 1.00 49.50 92 LYS A O 1
ATOM 718 N N . CYS A 1 93 ? 12.434 1.105 -19.861 1.00 41.31 93 CYS A N 1
ATOM 719 C CA . CYS A 1 93 ? 13.640 0.745 -20.593 1.00 41.31 93 CYS A CA 1
ATOM 720 C C . CYS A 1 93 ? 13.791 1.795 -21.703 1.00 41.31 93 CYS A C 1
ATOM 722 O O . CYS A 1 93 ? 12.893 1.919 -22.535 1.00 41.31 93 CYS A O 1
ATOM 724 N N . ASN A 1 94 ? 14.840 2.617 -21.608 1.00 39.16 94 ASN A N 1
ATOM 725 C CA . ASN A 1 94 ? 15.285 3.479 -22.703 1.00 39.16 94 ASN A CA 1
ATOM 726 C C . ASN A 1 94 ? 15.985 2.628 -23.757 1.00 39.16 94 ASN A C 1
ATOM 728 O O . ASN A 1 94 ? 16.711 1.697 -23.338 1.00 39.16 94 ASN A O 1
#

Organism: NCBI:txid506608